Protein AF-A0A5Z6FTW5-F1 (afdb_monomer)

InterPro domains:
  IPR036666 HHA superfamily [G3DSA:1.20.1280.40] (8-64)

Solvent-accessible surface area (backbone atoms only — not comparable to full-atom values): 4118 Å² total; per-residue (Å²): 132,84,80,73,78,78,79,67,46,37,69,60,42,32,62,60,48,66,72,41,86,47,68,71,56,39,50,54,52,49,55,54,49,43,67,75,41,65,92,39,65,69,54,42,51,25,47,51,57,21,47,55,54,47,50,57,30,52,78,70,66,54,78,76,82,79,81,125

Secondary structure (DSSP, 8-state):
---------HHHHHHHHTT--SHHHHHHHHHHHHHHTTT-HHHHHHHHHHHHHHHHHHHTT-------

Mean predicted aligned error: 7.09 Å

pLDDT: mean 82.2, std 16.8, range [37.0, 95.5]

Structure (mmCIF, N/CA/C/O backbone):
data_AF-A0A5Z6FTW5-F1
#
_entry.id   AF-A0A5Z6FTW5-F1
#
loop_
_atom_site.group_PDB
_atom_site.id
_atom_site.type_symbol
_atom_site.label_atom_id
_atom_site.label_alt_id
_atom_site.label_comp_id
_atom_site.label_asym_id
_atom_site.label_entity_id
_atom_site.label_seq_id
_atom_site.pdbx_PDB_ins_code
_atom_site.Cartn_x
_atom_site.Cartn_y
_atom_site.Cartn_z
_atom_site.occupancy
_atom_site.B_iso_or_equiv
_atom_site.auth_seq_id
_atom_site.auth_comp_id
_atom_site.auth_asym_id
_atom_site.auth_atom_id
_atom_site.pdbx_PDB_model_num
ATOM 1 N N . MET A 1 1 ? 19.294 -19.692 -17.769 1.00 37.00 1 MET A N 1
ATOM 2 C CA . MET A 1 1 ? 17.923 -19.423 -17.289 1.00 37.00 1 MET A CA 1
ATOM 3 C C . MET A 1 1 ? 17.693 -17.921 -17.305 1.00 37.00 1 MET A C 1
ATOM 5 O O . MET A 1 1 ? 18.343 -17.226 -16.538 1.00 37.00 1 MET A O 1
ATOM 9 N N . GLY A 1 2 ? 16.847 -17.408 -18.201 1.00 40.78 2 GLY A N 1
ATOM 10 C CA . GLY A 1 2 ? 16.395 -16.018 -18.116 1.00 40.78 2 GLY A CA 1
ATOM 11 C C . GLY A 1 2 ? 15.441 -15.897 -16.934 1.00 40.78 2 GLY A C 1
ATOM 12 O O . GLY A 1 2 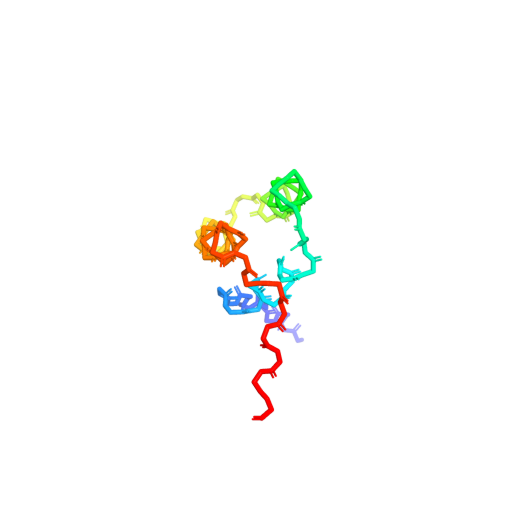? 14.446 -16.618 -16.890 1.00 40.78 2 GLY A O 1
ATOM 13 N N . PHE A 1 3 ? 15.782 -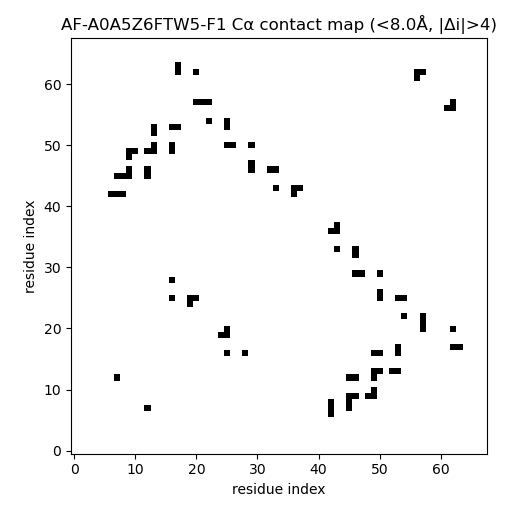15.066 -15.951 1.00 45.72 3 PHE A N 1
ATOM 14 C CA . PHE A 1 3 ? 14.916 -14.782 -14.814 1.00 45.72 3 PHE A CA 1
ATOM 15 C C . PHE A 1 3 ? 13.619 -14.185 -15.354 1.00 45.72 3 PHE A C 1
ATOM 17 O O . PHE A 1 3 ? 13.616 -13.086 -15.908 1.00 45.72 3 PHE A O 1
ATOM 24 N N . GLY A 1 4 ? 12.533 -14.954 -15.258 1.00 41.81 4 GLY A N 1
ATOM 25 C CA . GLY A 1 4 ? 11.199 -14.451 -15.524 1.00 41.81 4 GLY A CA 1
ATOM 26 C C . GLY A 1 4 ? 11.000 -13.215 -14.664 1.00 41.81 4 GLY A C 1
ATOM 27 O O . GLY A 1 4 ? 11.170 -13.275 -13.450 1.00 41.81 4 GLY A O 1
ATOM 28 N N . VAL A 1 5 ? 10.712 -12.088 -15.307 1.00 51.81 5 VAL A N 1
ATOM 29 C CA . VAL A 1 5 ? 10.254 -10.887 -14.620 1.00 51.81 5 VAL A CA 1
ATOM 30 C C . VAL A 1 5 ? 8.986 -11.314 -13.893 1.00 51.81 5 VAL A C 1
ATOM 32 O O . VAL A 1 5 ? 7.965 -11.542 -14.542 1.00 51.81 5 VAL A O 1
ATOM 35 N N . ASP A 1 6 ? 9.098 -11.548 -12.585 1.00 52.22 6 ASP A N 1
ATOM 36 C CA . ASP A 1 6 ? 7.996 -11.906 -11.702 1.00 52.22 6 ASP A CA 1
ATOM 37 C C . ASP A 1 6 ? 6.915 -10.846 -11.913 1.00 52.22 6 ASP A C 1
ATOM 39 O O . ASP A 1 6 ? 7.065 -9.685 -11.524 1.00 52.22 6 ASP A O 1
ATOM 43 N N . LYS A 1 7 ? 5.881 -11.195 -12.684 1.00 58.84 7 LYS A N 1
ATOM 44 C CA . LYS A 1 7 ? 4.752 -10.307 -12.931 1.00 58.84 7 LYS A CA 1
ATOM 45 C C . LYS A 1 7 ? 3.967 -10.280 -11.632 1.00 58.84 7 LYS A C 1
ATOM 47 O O . LYS A 1 7 ? 3.060 -11.086 -11.442 1.00 58.84 7 LYS A O 1
ATOM 52 N N . ILE A 1 8 ? 4.361 -9.399 -10.718 1.00 68.19 8 ILE A N 1
ATOM 53 C CA . ILE A 1 8 ? 3.598 -9.168 -9.499 1.00 68.19 8 ILE A CA 1
ATOM 54 C C . ILE A 1 8 ? 2.279 -8.529 -9.919 1.00 68.19 8 ILE A C 1
ATOM 56 O O . ILE A 1 8 ? 2.221 -7.340 -10.214 1.00 68.19 8 ILE A O 1
ATOM 60 N N . ASP A 1 9 ? 1.241 -9.354 -9.963 1.00 79.25 9 ASP A N 1
ATOM 61 C CA . ASP A 1 9 ? -0.130 -8.942 -10.234 1.00 79.25 9 ASP A CA 1
ATOM 62 C C . ASP A 1 9 ? -0.689 -8.097 -9.076 1.00 79.25 9 ASP A C 1
ATOM 64 O O . ASP A 1 9 ? -0.316 -8.285 -7.908 1.00 79.25 9 ASP A O 1
ATOM 68 N N . ARG A 1 10 ? -1.631 -7.197 -9.384 1.00 84.19 10 ARG A N 1
ATOM 69 C CA . ARG A 1 10 ? -2.417 -6.417 -8.415 1.00 84.19 10 ARG A CA 1
ATOM 70 C C . ARG A 1 10 ? -2.833 -7.213 -7.175 1.00 84.19 10 ARG A C 1
ATOM 72 O O . ARG A 1 10 ? -2.762 -6.705 -6.056 1.00 84.19 10 ARG A O 1
ATOM 79 N N . GLN A 1 11 ? -3.277 -8.459 -7.337 1.00 86.44 11 GLN A N 1
ATOM 80 C CA . GLN A 1 11 ? -3.755 -9.278 -6.224 1.00 86.44 11 GLN A CA 1
ATOM 81 C C . GLN A 1 11 ? -2.629 -9.655 -5.250 1.00 86.44 11 GLN A C 1
ATOM 83 O O . GLN A 1 11 ? -2.840 -9.634 -4.034 1.00 86.44 11 GLN A O 1
ATOM 88 N N . SER A 1 12 ? -1.419 -9.898 -5.758 1.00 88.38 12 SER A N 1
ATOM 89 C CA . SER A 1 12 ? -0.222 -10.121 -4.940 1.00 88.38 12 SER A CA 1
ATOM 90 C C . SER A 1 12 ? 0.154 -8.870 -4.141 1.00 88.38 12 SER A C 1
ATOM 92 O O . SER A 1 12 ? 0.510 -8.971 -2.964 1.00 88.38 12 SER A O 1
ATOM 94 N N . TRP A 1 13 ? 0.019 -7.680 -4.735 1.00 91.75 13 TRP A N 1
ATOM 95 C CA . TRP A 1 13 ? 0.208 -6.410 -4.023 1.00 91.75 13 TRP A CA 1
ATOM 96 C C . TRP A 1 13 ? -0.850 -6.177 -2.948 1.00 91.75 13 TRP A C 1
ATOM 98 O O . TRP A 1 13 ? -0.509 -5.827 -1.818 1.00 91.75 13 TRP A O 1
ATOM 108 N N . LEU A 1 14 ? -2.117 -6.465 -3.245 1.00 89.94 14 LEU A N 1
ATOM 109 C CA . LEU A 1 14 ? -3.207 -6.316 -2.283 1.00 89.94 14 LEU A CA 1
ATOM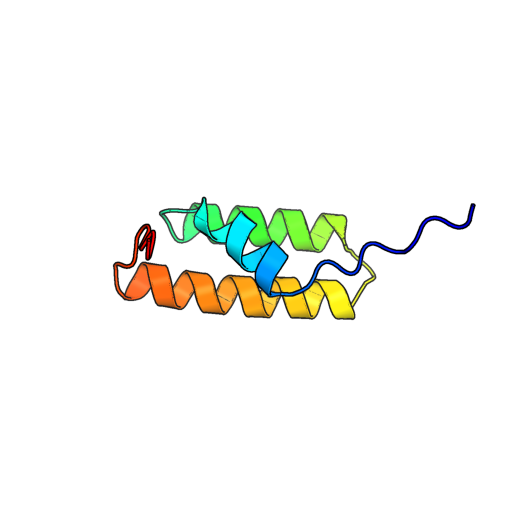 110 C C . LEU A 1 14 ? -3.023 -7.229 -1.059 1.00 89.94 14 LEU A C 1
ATOM 112 O O . LEU A 1 14 ? -3.304 -6.828 0.070 1.00 89.94 14 LEU A O 1
ATOM 116 N N . VAL A 1 15 ? -2.518 -8.455 -1.245 1.00 89.81 15 VAL A N 1
ATOM 117 C CA . VAL A 1 15 ? -2.167 -9.348 -0.124 1.00 89.81 15 VAL A CA 1
ATOM 118 C C . VAL A 1 15 ? -1.073 -8.731 0.754 1.00 89.81 15 VAL A C 1
ATOM 120 O O . VAL A 1 15 ? -1.188 -8.769 1.980 1.00 89.81 15 VAL A O 1
ATOM 123 N N . LYS A 1 16 ? -0.050 -8.104 0.155 1.00 89.88 16 LYS A N 1
ATOM 124 C CA . LYS A 1 16 ? 0.991 -7.386 0.909 1.00 89.88 16 LYS A CA 1
ATOM 125 C C . LYS A 1 16 ? 0.398 -6.201 1.680 1.00 89.88 16 LYS A C 1
ATOM 127 O O . LYS A 1 16 ? 0.651 -6.080 2.878 1.00 89.88 16 LYS A O 1
ATOM 132 N N . PHE A 1 17 ? -0.427 -5.377 1.035 1.00 91.56 17 PHE A N 1
ATOM 133 C CA . PHE A 1 17 ? -1.033 -4.188 1.644 1.00 91.56 17 PHE A CA 1
ATOM 134 C C . PHE A 1 17 ? -2.078 -4.496 2.720 1.00 91.56 17 PHE A C 1
ATOM 136 O O . PHE A 1 17 ? -2.234 -3.708 3.648 1.00 91.56 17 PHE A O 1
ATOM 143 N N . ARG A 1 18 ? -2.715 -5.676 2.715 1.00 88.56 18 ARG A N 1
ATOM 144 C CA . ARG A 1 18 ? -3.622 -6.110 3.802 1.00 88.56 18 ARG A CA 1
ATOM 145 C C . ARG A 1 18 ? -2.964 -6.223 5.186 1.00 88.56 18 ARG A C 1
ATOM 147 O O . ARG A 1 18 ? -3.661 -6.284 6.211 1.00 88.56 18 ARG A O 1
ATOM 154 N N . ARG A 1 19 ? -1.628 -6.207 5.241 1.00 86.69 19 ARG A N 1
ATOM 155 C CA . ARG A 1 19 ? -0.857 -6.078 6.486 1.00 86.69 19 ARG A CA 1
ATOM 156 C C . ARG A 1 19 ? -1.011 -4.693 7.121 1.00 86.69 19 ARG A C 1
ATOM 158 O O . ARG A 1 19 ? -1.015 -4.612 8.346 1.00 86.69 19 ARG A O 1
ATOM 165 N N . ALA A 1 20 ? -1.201 -3.643 6.322 1.00 89.00 20 ALA A N 1
ATOM 166 C CA . ALA A 1 20 ? -1.470 -2.301 6.817 1.00 89.00 20 ALA A CA 1
ATOM 167 C C . ALA A 1 20 ? -2.879 -2.225 7.4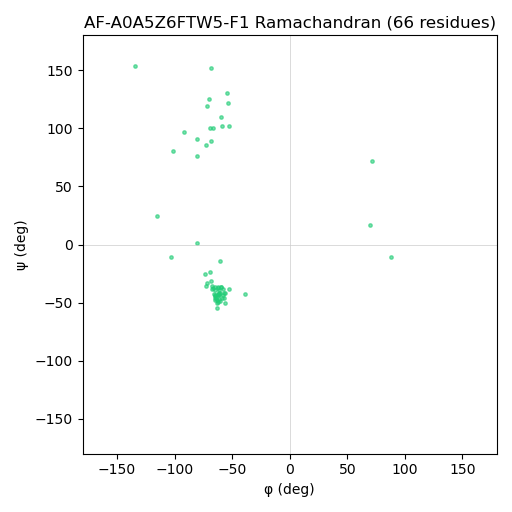34 1.00 89.00 20 ALA A C 1
ATOM 169 O O . ALA A 1 20 ? -3.891 -2.588 6.816 1.00 89.00 20 ALA A O 1
ATOM 170 N N . LYS A 1 21 ? -2.929 -1.776 8.692 1.00 85.56 21 LYS A N 1
ATOM 171 C CA . LYS A 1 21 ? -4.167 -1.571 9.464 1.00 85.56 21 LYS A CA 1
ATOM 172 C C . LYS A 1 21 ? -4.571 -0.103 9.563 1.00 85.56 21 LYS A C 1
ATOM 174 O O . LYS A 1 21 ? -5.688 0.172 9.967 1.00 85.56 21 LYS A O 1
ATOM 179 N N . CYS A 1 22 ? -3.694 0.805 9.153 1.00 87.31 22 CYS A N 1
ATOM 180 C CA . CYS A 1 22 ? -3.928 2.241 9.158 1.00 87.31 22 CYS A CA 1
ATOM 181 C C . CYS A 1 22 ? -3.471 2.834 7.824 1.00 87.31 22 CYS A C 1
ATOM 183 O O . CYS A 1 22 ? -2.565 2.291 7.185 1.00 87.31 22 CYS A O 1
ATOM 185 N N . GLN A 1 23 ? -4.077 3.960 7.449 1.00 88.50 23 GLN A N 1
ATOM 186 C CA . GLN A 1 23 ? -3.781 4.685 6.213 1.00 88.50 23 GLN A CA 1
ATOM 187 C C . GLN A 1 23 ? -2.306 5.106 6.118 1.00 88.50 23 GLN A C 1
ATOM 189 O O . GLN A 1 23 ? -1.671 4.902 5.093 1.00 88.50 23 GLN A O 1
ATOM 194 N N . ASP A 1 24 ? -1.742 5.612 7.215 1.00 91.06 24 ASP A N 1
ATOM 195 C CA . ASP A 1 24 ? -0.342 6.053 7.300 1.00 91.06 24 ASP A CA 1
ATOM 196 C C . ASP A 1 24 ? 0.659 4.936 6.941 1.00 91.06 24 ASP A C 1
ATOM 198 O O . ASP A 1 24 ? 1.561 5.097 6.114 1.00 91.06 24 ASP A O 1
ATOM 202 N N . THR A 1 25 ? 0.440 3.739 7.493 1.00 93.25 25 THR A N 1
ATOM 203 C CA . THR A 1 25 ? 1.269 2.569 7.182 1.00 93.25 25 THR A CA 1
ATOM 204 C C . THR A 1 25 ? 1.093 2.129 5.730 1.00 93.25 25 THR A C 1
ATOM 206 O O . THR A 1 25 ? 2.058 1.705 5.098 1.00 93.25 25 THR A O 1
ATOM 209 N N . LEU A 1 26 ? -0.130 2.208 5.200 1.00 93.56 26 LEU A N 1
ATOM 210 C CA . LEU A 1 26 ? -0.427 1.839 3.819 1.00 93.56 26 LEU A CA 1
ATOM 211 C C . LEU A 1 26 ? 0.280 2.772 2.821 1.00 93.56 26 LEU A C 1
ATOM 213 O O . LEU A 1 26 ? 0.916 2.281 1.886 1.00 93.56 26 LEU A O 1
ATOM 217 N N . ASP A 1 27 ? 0.248 4.080 3.074 1.00 94.56 27 ASP A N 1
ATOM 218 C CA . ASP A 1 27 ? 0.937 5.096 2.274 1.00 94.56 27 ASP A CA 1
ATOM 219 C C . ASP A 1 27 ? 2.459 4.875 2.284 1.00 94.56 27 ASP A C 1
ATOM 221 O O . ASP A 1 27 ? 3.081 4.756 1.226 1.00 94.56 27 ASP A O 1
ATOM 225 N N . THR A 1 28 ? 3.040 4.644 3.469 1.00 95.50 28 THR A N 1
ATOM 226 C CA . THR A 1 28 ? 4.470 4.315 3.615 1.00 95.50 28 THR A CA 1
ATOM 227 C C . THR A 1 28 ? 4.857 3.067 2.809 1.00 95.50 28 THR A C 1
ATOM 229 O O . THR A 1 28 ? 5.908 3.027 2.160 1.00 95.50 28 THR A O 1
ATOM 232 N N . MET A 1 29 ? 4.009 2.030 2.824 1.00 94.81 29 MET A N 1
ATOM 233 C CA . MET A 1 29 ? 4.239 0.806 2.052 1.00 94.81 29 MET A CA 1
ATOM 234 C C . MET A 1 29 ? 4.138 1.045 0.539 1.00 94.81 29 MET A C 1
ATOM 236 O O . MET A 1 29 ? 4.929 0.461 -0.206 1.00 94.81 29 MET A O 1
ATOM 240 N N . ARG A 1 30 ? 3.201 1.888 0.078 1.00 95.06 30 ARG A N 1
ATOM 241 C CA . ARG A 1 30 ? 3.082 2.287 -1.335 1.00 95.06 30 ARG A CA 1
ATOM 242 C C . ARG A 1 30 ? 4.324 3.033 -1.788 1.00 95.06 30 ARG A C 1
ATOM 244 O O . ARG A 1 30 ? 4.902 2.670 -2.806 1.00 95.06 30 ARG A O 1
ATOM 251 N N . AS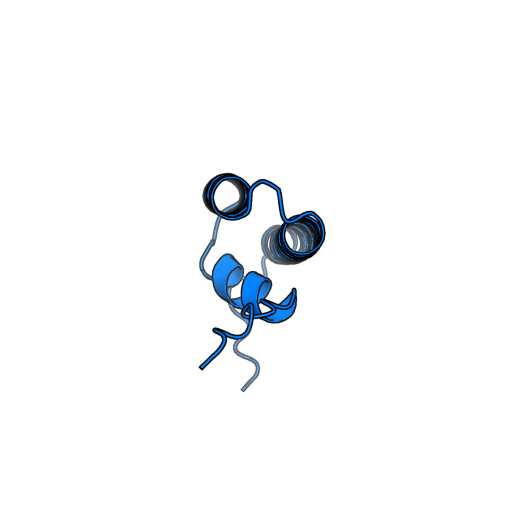P A 1 31 ? 4.749 4.031 -1.026 1.00 95.19 31 ASP A N 1
ATOM 252 C CA . ASP A 1 31 ? 5.880 4.884 -1.380 1.00 95.19 31 ASP A CA 1
ATOM 253 C C . ASP A 1 31 ? 7.181 4.070 -1.481 1.00 95.19 31 ASP A C 1
ATOM 255 O O . ASP A 1 31 ? 7.928 4.155 -2.458 1.00 95.19 31 ASP A O 1
ATOM 259 N N . ALA A 1 32 ? 7.399 3.160 -0.524 1.00 94.69 32 ALA A N 1
ATOM 260 C CA . ALA A 1 32 ? 8.494 2.200 -0.590 1.00 94.69 32 ALA A CA 1
ATOM 261 C C . ALA A 1 32 ? 8.389 1.273 -1.814 1.00 94.69 32 ALA A C 1
ATOM 263 O O . ALA A 1 32 ? 9.400 1.026 -2.471 1.00 94.69 32 ALA A O 1
ATOM 264 N N . ALA A 1 33 ? 7.195 0.767 -2.139 1.00 93.06 33 ALA A N 1
ATOM 265 C CA . ALA A 1 33 ? 6.990 -0.091 -3.302 1.00 93.06 33 ALA A CA 1
ATOM 266 C C . ALA A 1 33 ? 7.265 0.652 -4.620 1.00 93.06 33 ALA A C 1
ATOM 268 O O . ALA A 1 33 ? 8.005 0.136 -5.451 1.00 93.06 33 ALA A O 1
ATOM 269 N N . ILE A 1 34 ? 6.757 1.875 -4.792 1.00 93.12 34 ILE A N 1
ATOM 270 C CA . ILE A 1 34 ? 6.991 2.683 -5.999 1.00 93.12 34 ILE A CA 1
ATOM 271 C C . ILE A 1 34 ? 8.490 2.914 -6.207 1.00 93.12 34 ILE A C 1
ATOM 273 O O . ILE A 1 34 ? 8.985 2.654 -7.301 1.00 93.12 34 ILE A O 1
ATOM 277 N N . ARG A 1 35 ? 9.232 3.288 -5.153 1.00 94.19 35 ARG A N 1
ATOM 278 C CA . ARG A 1 35 ? 10.696 3.457 -5.230 1.00 94.19 35 ARG A CA 1
ATOM 279 C C . ARG A 1 35 ? 11.433 2.181 -5.649 1.00 94.19 35 ARG A C 1
ATOM 281 O O . ARG A 1 35 ? 12.418 2.254 -6.370 1.00 94.19 35 ARG A O 1
ATOM 288 N N . ASN A 1 36 ? 10.970 1.008 -5.210 1.00 91.06 36 ASN A N 1
ATOM 289 C CA . ASN A 1 36 ? 11.598 -0.273 -5.565 1.00 91.06 36 ASN A CA 1
ATOM 290 C C . ASN A 1 36 ? 11.334 -0.699 -7.018 1.00 91.06 36 ASN A C 1
ATOM 292 O O . ASN A 1 36 ? 12.115 -1.467 -7.574 1.00 91.06 36 ASN A O 1
ATOM 296 N N . TYR A 1 37 ? 10.240 -0.230 -7.620 1.00 89.31 37 TYR A N 1
ATOM 297 C CA . TYR A 1 37 ? 9.837 -0.577 -8.987 1.00 89.31 37 TYR A CA 1
ATOM 298 C C . TYR A 1 37 ? 9.867 0.636 -9.923 1.00 89.31 37 TYR A C 1
ATOM 300 O O . TYR A 1 37 ? 9.175 0.653 -10.946 1.00 89.31 37 TYR A O 1
ATOM 308 N N . GLU A 1 38 ? 10.676 1.643 -9.585 1.00 87.62 38 GLU A N 1
ATOM 309 C CA . GLU A 1 38 ? 1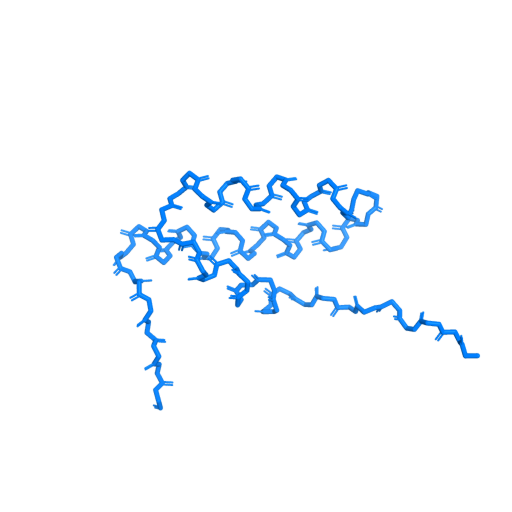0.852 2.845 -10.390 1.00 87.62 38 GLU A CA 1
ATOM 310 C C . GLU A 1 38 ? 11.257 2.467 -11.826 1.00 87.62 38 GLU A C 1
ATOM 312 O O . GLU A 1 38 ? 12.118 1.618 -12.057 1.00 87.62 38 GLU A O 1
ATOM 317 N N . GLY A 1 39 ? 10.563 3.038 -12.814 1.00 85.19 39 GLY A N 1
ATOM 318 C CA . GLY A 1 39 ? 10.747 2.702 -14.231 1.00 85.19 39 GLY A CA 1
ATOM 319 C C . GLY A 1 39 ? 9.895 1.533 -14.749 1.00 85.19 39 GLY A C 1
ATOM 320 O O . GLY A 1 39 ? 9.782 1.366 -15.964 1.00 85.19 39 GLY A O 1
ATOM 321 N N . ASN A 1 40 ? 9.218 0.764 -13.885 1.00 89.62 40 ASN A N 1
ATOM 322 C CA . ASN A 1 40 ? 8.274 -0.276 -14.308 1.00 89.62 40 ASN A CA 1
ATOM 323 C C . ASN A 1 40 ? 6.818 0.193 -14.172 1.00 89.62 40 ASN A C 1
ATOM 325 O O . ASN A 1 40 ? 6.107 -0.155 -13.231 1.00 89.62 40 ASN A O 1
ATOM 329 N N . ILE A 1 41 ? 6.366 0.968 -15.163 1.00 89.12 41 ILE A N 1
ATOM 330 C CA . ILE A 1 41 ? 5.050 1.633 -15.181 1.00 89.12 41 ILE A CA 1
ATOM 331 C C . ILE A 1 41 ? 3.895 0.651 -14.931 1.00 89.12 41 ILE A C 1
ATOM 333 O O . ILE A 1 41 ? 2.945 0.986 -14.229 1.00 89.12 41 ILE A O 1
ATOM 337 N N . ARG A 1 42 ? 3.979 -0.572 -15.474 1.00 89.00 42 ARG A N 1
ATOM 338 C CA . ARG A 1 42 ? 2.940 -1.596 -15.278 1.00 89.00 42 ARG A CA 1
ATOM 339 C C . ARG A 1 42 ? 2.827 -1.988 -13.807 1.00 89.00 42 ARG A C 1
ATOM 341 O O . ARG A 1 42 ? 1.743 -1.913 -13.248 1.00 89.00 42 ARG A O 1
ATOM 348 N N . VAL A 1 43 ? 3.954 -2.308 -13.173 1.00 89.69 43 VAL A N 1
ATOM 349 C CA . VAL A 1 43 ? 3.979 -2.687 -11.753 1.00 89.69 43 VAL A CA 1
ATOM 350 C C . VAL A 1 43 ? 3.564 -1.518 -10.859 1.00 89.69 43 VAL A C 1
ATOM 352 O O . VAL A 1 43 ? 2.862 -1.728 -9.876 1.00 89.69 43 VAL A O 1
ATOM 355 N N . ILE A 1 44 ? 3.938 -0.286 -11.213 1.00 91.56 44 ILE A N 1
ATOM 356 C CA . ILE A 1 44 ? 3.491 0.915 -10.494 1.00 91.56 44 ILE A CA 1
ATOM 357 C C . ILE A 1 44 ? 1.963 1.058 -10.571 1.00 91.56 44 ILE A C 1
ATOM 359 O O . ILE A 1 44 ? 1.334 1.327 -9.552 1.00 91.56 44 ILE A O 1
ATOM 363 N N . ALA A 1 45 ? 1.350 0.823 -11.735 1.00 92.44 45 ALA A N 1
ATOM 364 C CA . ALA A 1 45 ? -0.107 0.847 -11.865 1.00 92.44 45 ALA A CA 1
ATOM 365 C C . ALA A 1 45 ? -0.778 -0.225 -10.984 1.00 92.44 45 ALA A C 1
ATOM 367 O O . ALA A 1 45 ? -1.738 0.078 -10.277 1.00 92.44 45 ALA A O 1
ATOM 368 N N . ASP A 1 46 ? -0.240 -1.449 -10.958 1.00 92.31 46 ASP A N 1
ATOM 369 C CA . ASP A 1 46 ? -0.722 -2.518 -10.072 1.00 92.31 46 ASP A CA 1
ATOM 370 C C . ASP A 1 46 ? -0.586 -2.156 -8.580 1.00 92.31 46 ASP A C 1
ATOM 372 O O . ASP A 1 46 ? -1.494 -2.438 -7.793 1.00 92.31 46 ASP A O 1
ATOM 376 N N . ILE A 1 47 ? 0.516 -1.499 -8.190 1.00 93.56 47 ILE A N 1
ATOM 377 C CA . ILE A 1 47 ? 0.748 -0.987 -6.829 1.00 93.56 47 ILE A CA 1
ATOM 378 C C . ILE A 1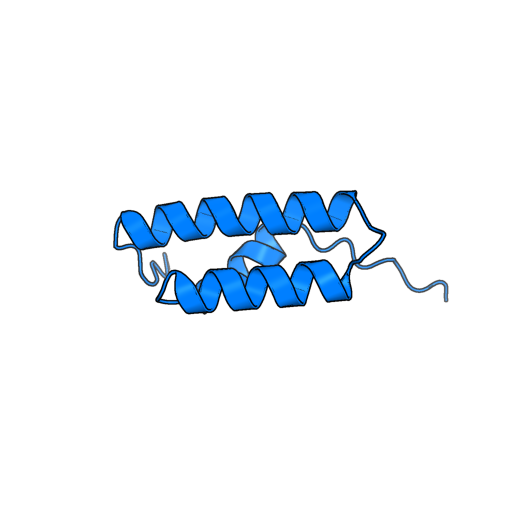 47 ? -0.321 0.042 -6.445 1.00 93.56 47 ILE A C 1
ATOM 380 O O . ILE A 1 47 ? -0.904 -0.066 -5.366 1.00 93.56 47 ILE A O 1
ATOM 384 N N . VAL A 1 48 ? -0.594 1.020 -7.313 1.00 93.94 48 VAL A N 1
ATOM 385 C CA . VAL A 1 48 ? -1.577 2.083 -7.046 1.00 93.94 48 VAL A CA 1
ATOM 386 C C . VAL A 1 48 ? -2.986 1.500 -6.927 1.00 93.94 48 VAL A C 1
ATOM 388 O O . VAL A 1 48 ? -3.653 1.729 -5.923 1.00 93.94 48 VAL A O 1
ATOM 391 N N . LEU A 1 49 ? -3.399 0.641 -7.863 1.00 93.81 49 LEU A N 1
ATOM 392 C CA . LEU A 1 49 ? -4.723 0.010 -7.815 1.00 93.81 49 LEU A CA 1
ATOM 393 C C . LEU A 1 49 ? -4.912 -0.871 -6.569 1.00 93.81 49 LEU A C 1
ATOM 395 O O . LEU A 1 49 ? -6.008 -0.956 -6.012 1.00 93.81 49 LEU A O 1
ATOM 399 N N . ALA A 1 50 ? -3.857 -1.562 -6.130 1.00 93.56 50 ALA A N 1
ATOM 400 C CA . ALA A 1 50 ? -3.896 -2.360 -4.910 1.00 93.56 50 ALA A CA 1
ATOM 401 C C . ALA A 1 50 ? -3.932 -1.493 -3.639 1.00 93.56 50 ALA A C 1
ATOM 403 O O . ALA A 1 50 ? -4.549 -1.898 -2.652 1.00 93.56 50 ALA A O 1
ATOM 404 N N . HIS A 1 51 ? -3.289 -0.322 -3.660 1.00 94.50 51 HIS A N 1
ATOM 405 C CA . HIS A 1 51 ? -3.364 0.670 -2.590 1.00 94.50 51 HIS A CA 1
ATOM 406 C C . HIS A 1 51 ? -4.797 1.188 -2.438 1.00 94.50 51 HIS A C 1
ATOM 408 O O . HIS A 1 51 ? -5.376 1.001 -1.373 1.00 94.50 51 HIS A O 1
ATOM 414 N N . GLU A 1 52 ? -5.409 1.695 -3.512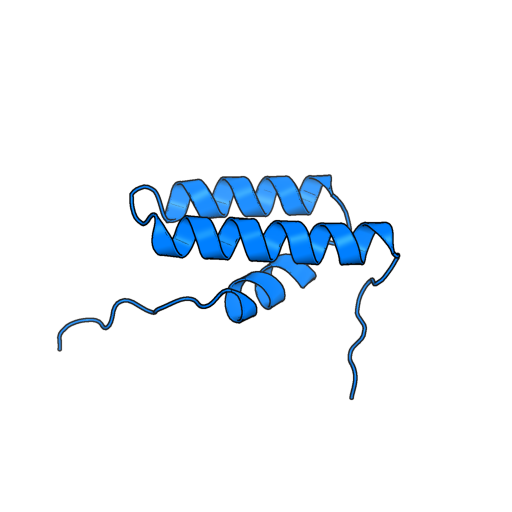 1.00 93.44 52 GLU A N 1
ATOM 415 C CA . GLU A 1 52 ? -6.788 2.219 -3.506 1.00 93.44 52 GLU A CA 1
ATOM 416 C C . GLU A 1 52 ? -7.810 1.181 -3.015 1.00 93.44 52 GLU A C 1
ATOM 418 O O . GLU A 1 52 ? -8.701 1.470 -2.210 1.00 93.44 52 GLU A O 1
ATOM 423 N N . ALA A 1 53 ? -7.653 -0.073 -3.454 1.00 92.19 53 ALA A N 1
ATOM 424 C CA . ALA A 1 53 ? -8.489 -1.168 -2.979 1.00 92.19 53 ALA A CA 1
ATOM 425 C C . ALA A 1 53 ? -8.356 -1.364 -1.460 1.00 92.19 53 ALA A C 1
ATOM 427 O O . ALA A 1 53 ? -9.363 -1.568 -0.779 1.00 92.19 53 ALA A O 1
ATOM 428 N N . ARG A 1 54 ? -7.134 -1.279 -0.916 1.00 91.50 54 ARG A N 1
ATOM 429 C CA . ARG A 1 54 ? -6.904 -1.418 0.524 1.00 91.50 54 ARG A CA 1
ATOM 430 C C . ARG A 1 54 ? -7.390 -0.202 1.315 1.00 91.50 54 ARG A C 1
ATOM 432 O O . ARG A 1 54 ? -7.907 -0.401 2.411 1.00 91.50 54 ARG A O 1
ATOM 439 N N . GLU A 1 55 ? -7.276 1.009 0.777 1.00 92.44 55 GLU A N 1
ATOM 440 C CA . GLU A 1 55 ? -7.848 2.226 1.377 1.00 92.44 55 GLU A CA 1
ATOM 441 C C . GLU A 1 55 ? -9.352 2.061 1.583 1.00 92.44 55 GLU A C 1
ATOM 443 O O . GLU A 1 55 ? -9.836 2.161 2.708 1.00 92.44 55 GLU A O 1
ATOM 448 N N . THR A 1 56 ? -10.060 1.635 0.534 1.00 91.06 56 THR A N 1
ATOM 449 C CA . THR A 1 56 ? -11.503 1.366 0.602 1.00 91.06 56 THR A CA 1
ATOM 450 C C . THR A 1 56 ? -11.842 0.314 1.667 1.00 91.06 56 THR A C 1
ATOM 452 O O . THR A 1 56 ? -12.869 0.411 2.341 1.00 91.06 56 THR A O 1
ATOM 455 N N . GLU A 1 57 ? -11.010 -0.724 1.829 1.00 88.88 57 GLU A N 1
ATOM 456 C CA . GLU A 1 57 ? -11.195 -1.706 2.904 1.00 88.88 57 GLU A CA 1
ATOM 457 C C . GLU A 1 57 ? -11.015 -1.074 4.292 1.00 88.88 57 GLU A C 1
ATOM 459 O O . GLU A 1 57 ? -11.806 -1.361 5.187 1.00 88.88 57 GLU A O 1
ATOM 464 N N . ILE A 1 58 ? -10.001 -0.225 4.480 1.00 88.25 58 ILE A N 1
ATOM 465 C CA . ILE A 1 58 ? -9.729 0.460 5.753 1.00 88.25 58 ILE A CA 1
ATOM 466 C C . ILE A 1 58 ? -10.864 1.431 6.100 1.00 88.25 58 ILE A C 1
ATOM 468 O O . ILE A 1 58 ? -11.361 1.387 7.225 1.00 88.25 58 ILE A O 1
ATOM 472 N N . GLU A 1 59 ? -11.325 2.240 5.144 1.00 88.81 59 GLU A N 1
ATOM 473 C CA . GLU A 1 59 ? -12.440 3.181 5.328 1.00 88.81 59 GLU A CA 1
ATOM 474 C C . GLU A 1 59 ? -13.741 2.472 5.725 1.00 88.81 59 GLU A C 1
ATOM 476 O O . GLU A 1 59 ? -14.500 2.959 6.562 1.00 88.81 59 GLU A O 1
ATOM 481 N N . LYS A 1 60 ? -13.980 1.276 5.176 1.00 87.44 60 LYS A N 1
ATOM 482 C CA . LYS A 1 60 ? -15.132 0.425 5.520 1.00 87.44 60 LYS A CA 1
ATOM 483 C C . LYS A 1 60 ? -14.945 -0.373 6.815 1.00 87.44 60 LYS A C 1
ATOM 485 O O . LYS A 1 60 ? -15.814 -1.169 7.164 1.00 87.44 60 LYS A O 1
ATOM 490 N N . GLY A 1 61 ? -13.814 -0.225 7.507 1.00 82.50 61 GLY A N 1
ATOM 491 C CA . GLY A 1 61 ? -13.493 -0.995 8.709 1.00 82.50 61 GLY A CA 1
ATOM 492 C C . GLY A 1 61 ? -13.211 -2.482 8.452 1.00 82.50 61 GLY A C 1
ATOM 493 O O . GLY A 1 61 ? -13.237 -3.292 9.379 1.00 82.50 61 GLY A O 1
ATOM 494 N N . MET A 1 62 ? -12.933 -2.874 7.204 1.00 77.06 62 MET A N 1
ATOM 495 C CA . MET A 1 62 ? -12.611 -4.248 6.814 1.00 77.06 62 MET A CA 1
ATOM 496 C C . MET A 1 62 ? -11.143 -4.567 7.124 1.00 77.06 62 MET A C 1
ATOM 4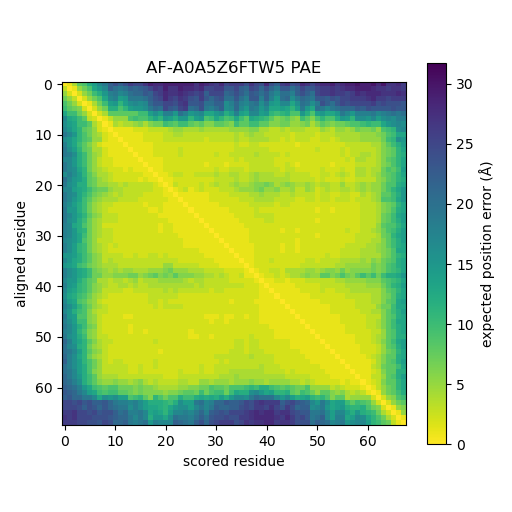98 O O . MET A 1 62 ? -10.250 -4.638 6.267 1.00 77.06 62 MET A O 1
ATOM 502 N N . PHE A 1 63 ? -10.882 -4.795 8.406 1.00 68.19 63 PHE A N 1
ATOM 503 C CA . PHE A 1 63 ? -9.614 -5.315 8.889 1.00 68.19 63 PHE A CA 1
ATOM 504 C C . PHE A 1 63 ? -9.712 -6.839 8.966 1.00 68.19 63 PHE A C 1
ATOM 506 O O . PHE A 1 63 ? -10.166 -7.388 9.958 1.00 68.19 63 PHE A O 1
ATOM 513 N N . CYS A 1 64 ? -9.225 -7.531 7.931 1.00 61.28 64 CYS A N 1
ATOM 514 C CA . CYS A 1 64 ? -9.072 -8.991 7.940 1.00 61.28 64 CYS A CA 1
ATOM 515 C C . CYS A 1 64 ? -10.395 -9.787 7.860 1.00 61.28 64 CYS A C 1
ATOM 517 O O . CYS A 1 64 ? -10.776 -10.480 8.798 1.00 61.28 64 CYS A O 1
ATOM 519 N N . LEU A 1 65 ? -11.052 -9.793 6.696 1.00 51.69 65 LEU A N 1
ATOM 520 C CA . LEU A 1 65 ? -11.927 -10.917 6.353 1.00 51.69 65 LEU A CA 1
ATOM 521 C C . LEU A 1 65 ? -11.045 -12.051 5.820 1.00 51.69 65 LEU A C 1
ATOM 523 O O . LEU A 1 65 ? -10.748 -12.125 4.629 1.00 51.69 65 LEU A O 1
ATOM 527 N N . ILE A 1 66 ? -10.597 -12.930 6.717 1.00 47.44 66 ILE A N 1
ATOM 528 C CA . ILE A 1 66 ? -10.287 -14.303 6.315 1.00 47.44 66 ILE A CA 1
ATOM 529 C C . ILE A 1 66 ? -11.650 -14.910 5.975 1.00 47.44 66 ILE A C 1
ATOM 531 O O . ILE A 1 66 ? -12.337 -15.420 6.857 1.00 47.44 66 ILE A O 1
ATOM 535 N N . VAL A 1 67 ? -12.091 -14.782 4.723 1.00 47.09 67 VAL A N 1
ATOM 536 C CA . VAL A 1 67 ? -13.160 -15.653 4.232 1.00 47.09 67 VAL A CA 1
ATOM 537 C C . VAL A 1 67 ? -12.516 -17.033 4.134 1.00 47.09 67 VAL A C 1
ATOM 539 O O . VAL A 1 67 ? -11.680 -17.262 3.260 1.00 47.09 67 VAL A O 1
ATOM 542 N N . ARG A 1 68 ? -12.788 -17.871 5.139 1.00 42.53 68 ARG A N 1
ATOM 543 C CA . ARG A 1 68 ? -12.513 -19.309 5.090 1.00 42.53 68 ARG A CA 1
ATOM 544 C C . ARG A 1 68 ? -13.416 -19.977 4.068 1.00 42.53 68 ARG A C 1
ATOM 546 O O . ARG A 1 68 ? -14.582 -19.537 3.962 1.00 42.53 68 ARG A O 1
#

Foldseek 3Di:
DPPPPPPCALVNLLVVLLVDLDLVVLVVVLVVQCVVCPPVVNVNVSSVVSSVVVVVCNVVVNNDDPVD

Organism: NCBI:txid487004

Sequence (68 aa):
MGFGVDKIDRQSWLVKFRRAKCQDTLDTMRDAAIRNYEGNIRVIADIVLAHEARETEIEKGMFCLIVR

Radius of gyration: 12.9 Å; Cα contacts (8 Å, |Δi|>4): 50; chains: 1; bounding box: 33×26×28 Å